Protein AF-A0A165CJR6-F1 (afdb_monomer)

Nearest PDB structures (foldseek):
  4lk5-assembly1_B  TM=2.413E-01  e=2.232E+00  Mycobacterium avium subsp. paratuberculosis K-10
  4mi2-assembly1_A  TM=3.834E-01  e=6.792E+00  Mycobacteroides abscessus ATCC 19977
  7pam-assembly1_J  TM=3.169E-01  e=6.792E+00  Mycoplasmoides pneumoniae M129
  7xe0-assembly1_I  TM=3.171E-01  e=6.792E+00  Triticum monococcum

Solvent-accessible surface area (backbone atoms only — not comparable to full-atom values): 7353 Å² total; per-residue (Å²): 137,88,56,73,82,42,38,69,50,78,47,78,40,61,50,37,63,14,69,84,81,74,45,78,42,60,30,37,20,47,54,87,60,64,72,63,47,79,31,63,84,50,27,56,61,30,67,62,55,23,52,74,40,31,81,30,54,43,26,28,35,41,37,40,38,30,31,29,39,77,45,89,78,28,75,69,56,96,82,42,83,70,58,78,33,43,65,35,32,69,55,50,62,64,50,48,70,40,60,69,56,39,52,52,50,40,51,49,53,69,63,55,85,52,39,28,77,44,28,38,34,24,36,42,33,66,41,84,48,84,76,83,128

Secondary structure (DSSP, 8-state):
---TT--EEEEEESSEE-TTT--EEPPEESSPPPSEEEEETT--S-HHHHHHTTT-TT--EEEEEEEEEE-SS----TT-TT--SS--HHHHHHHTTSHHHHHHHHHHHHT-SSS-TT--EEEEEEEE-PPP-

Structure (mmCIF, N/CA/C/O backbone):
data_AF-A0A165CJR6-F1
#
_entry.id   AF-A0A165CJR6-F1
#
loop_
_atom_site.group_PDB
_atom_site.id
_atom_site.type_symbol
_atom_site.label_atom_id
_atom_site.label_alt_id
_atom_site.label_comp_id
_atom_site.label_asym_id
_atom_site.label_entity_id
_atom_site.label_seq_id
_atom_site.pdbx_PDB_ins_code
_atom_site.Cartn_x
_atom_site.Cartn_y
_atom_site.Cartn_z
_atom_site.occupancy
_atom_site.B_iso_or_equiv
_atom_site.auth_seq_id
_atom_site.auth_comp_id
_atom_site.auth_asym_id
_atom_site.auth_atom_id
_atom_site.pdbx_PDB_model_num
ATOM 1 N N . MET A 1 1 ? -22.289 -6.477 4.209 1.00 53.31 1 MET A N 1
ATOM 2 C CA . MET A 1 1 ? -21.595 -7.469 5.063 1.00 53.31 1 MET A CA 1
ATOM 3 C C . MET A 1 1 ? -21.442 -6.840 6.442 1.00 53.31 1 MET A C 1
ATOM 5 O O . MET A 1 1 ? -20.973 -5.712 6.486 1.00 53.31 1 MET A O 1
ATOM 9 N N . ARG A 1 2 ? -21.919 -7.456 7.533 1.00 72.88 2 ARG A N 1
ATOM 10 C CA . ARG A 1 2 ? -21.828 -6.860 8.881 1.00 72.88 2 ARG A CA 1
ATOM 11 C C . ARG A 1 2 ? -20.930 -7.723 9.759 1.00 72.88 2 ARG A C 1
ATOM 13 O O . ARG A 1 2 ? -21.354 -8.774 10.220 1.00 72.88 2 ARG A O 1
ATOM 20 N N . PHE A 1 3 ? -19.702 -7.260 9.964 1.00 88.38 3 PHE A N 1
ATOM 21 C CA . PHE A 1 3 ? -18.783 -7.795 10.963 1.00 88.38 3 PHE A CA 1
ATOM 22 C C . PHE A 1 3 ? -18.492 -6.682 11.980 1.00 88.38 3 PHE A C 1
ATOM 24 O O . PHE A 1 3 ? -17.460 -6.023 11.860 1.00 88.38 3 PHE A O 1
ATOM 31 N N . PRO A 1 4 ? -19.424 -6.405 12.912 1.00 87.62 4 PRO A N 1
ATOM 32 C CA . PRO A 1 4 ? -19.339 -5.232 13.783 1.00 87.62 4 PRO A CA 1
ATOM 33 C C . PRO A 1 4 ? -18.048 -5.238 14.607 1.00 87.62 4 PRO A C 1
ATOM 35 O O . PRO A 1 4 ? -17.336 -4.252 14.626 1.00 87.62 4 PRO A O 1
ATOM 38 N N . GLU A 1 5 ? -17.646 -6.389 15.141 1.00 94.44 5 GLU A N 1
ATOM 39 C CA . GLU A 1 5 ? -16.451 -6.505 15.988 1.00 94.44 5 GLU A CA 1
ATOM 40 C C . GLU A 1 5 ? -15.169 -6.871 15.218 1.00 94.44 5 GLU A C 1
ATOM 42 O O . GLU A 1 5 ? -14.176 -7.306 15.810 1.00 94.44 5 GLU A O 1
ATOM 47 N N . LEU A 1 6 ? -15.157 -6.770 13.881 1.00 96.62 6 LEU A N 1
ATOM 48 C CA . LEU A 1 6 ? -13.972 -7.143 13.108 1.00 96.62 6 LEU A CA 1
ATOM 49 C C . LEU A 1 6 ? -12.851 -6.134 13.333 1.00 96.62 6 LEU A C 1
ATOM 51 O O . LEU A 1 6 ? -12.840 -5.059 12.746 1.00 96.62 6 LEU A O 1
ATOM 55 N N . ARG A 1 7 ? -11.860 -6.529 14.133 1.00 97.44 7 ARG A N 1
ATOM 56 C CA . ARG A 1 7 ? -10.681 -5.702 14.423 1.00 97.44 7 ARG A CA 1
ATOM 57 C C . ARG A 1 7 ? -9.493 -5.978 13.516 1.00 97.44 7 ARG A C 1
ATOM 59 O O . ARG A 1 7 ? -8.704 -5.074 13.249 1.00 97.44 7 ARG A O 1
ATOM 66 N N . VAL A 1 8 ? -9.338 -7.218 13.056 1.00 98.12 8 VAL A N 1
ATOM 67 C CA . VAL A 1 8 ? -8.204 -7.630 12.222 1.00 98.12 8 VAL A CA 1
ATOM 68 C C . VAL A 1 8 ? -8.711 -8.389 11.008 1.00 98.12 8 VAL A C 1
ATOM 70 O O . VAL A 1 8 ? -9.258 -9.479 11.148 1.00 98.12 8 VAL A O 1
ATOM 73 N N . LEU A 1 9 ? -8.470 -7.842 9.820 1.00 97.06 9 LEU A N 1
ATOM 74 C CA . LEU A 1 9 ? -8.727 -8.518 8.555 1.00 97.06 9 LEU A CA 1
ATOM 75 C C . LEU A 1 9 ? -7.417 -9.087 8.009 1.00 97.06 9 LEU A C 1
ATOM 77 O O . LEU A 1 9 ? -6.414 -8.379 7.910 1.00 97.06 9 LEU A O 1
ATOM 81 N N . ARG A 1 10 ? -7.421 -10.372 7.655 1.00 97.75 10 ARG A N 1
ATOM 82 C CA . ARG A 1 10 ? -6.287 -11.041 7.011 1.00 97.75 10 ARG A CA 1
ATOM 83 C C . ARG A 1 10 ? -6.731 -11.556 5.653 1.00 97.75 10 ARG A C 1
ATOM 85 O O . ARG A 1 10 ? -7.693 -12.313 5.582 1.00 97.75 10 ARG A O 1
A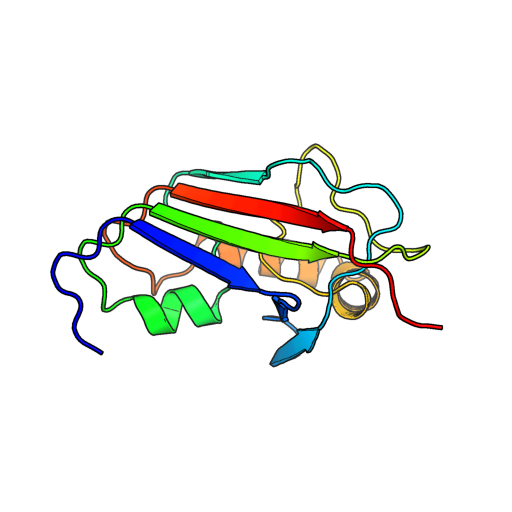TOM 92 N N . LEU A 1 11 ? -6.024 -11.150 4.609 1.00 95.81 11 LEU A N 1
ATOM 93 C CA . LEU A 1 11 ? -6.248 -11.582 3.238 1.00 95.81 11 LEU A CA 1
ATOM 94 C C . LEU A 1 11 ? -4.987 -12.267 2.726 1.00 95.81 11 LEU A C 1
ATOM 96 O O . LEU A 1 11 ? -3.881 -11.769 2.931 1.00 95.81 11 LEU A O 1
ATOM 100 N N . SER A 1 12 ? -5.171 -13.397 2.056 1.00 95.44 12 SER A N 1
ATOM 101 C CA . SER A 1 12 ? -4.128 -14.073 1.294 1.00 95.44 12 SER A CA 1
ATOM 102 C C . SER A 1 12 ? -4.668 -14.283 -0.110 1.00 95.44 12 SER A C 1
ATOM 104 O O . SER A 1 12 ? -5.712 -14.914 -0.274 1.00 95.44 12 SER A O 1
ATOM 106 N N . GLN A 1 13 ? -4.020 -13.686 -1.102 1.00 92.69 13 GLN A N 1
ATOM 107 C CA . GLN A 1 13 ? -4.503 -13.662 -2.479 1.00 92.69 13 GLN A CA 1
ATOM 108 C C . GLN A 1 13 ? -3.331 -13.755 -3.451 1.00 92.69 13 GLN A C 1
ATOM 110 O O . GLN A 1 13 ? -2.272 -13.192 -3.202 1.00 92.69 13 GLN A O 1
ATOM 115 N N . LYS A 1 14 ? -3.507 -14.460 -4.572 1.00 91.62 14 LYS A N 1
ATOM 116 C CA . LYS A 1 14 ? -2.462 -14.536 -5.606 1.00 91.62 14 LYS A CA 1
ATOM 117 C C . LYS A 1 14 ? -2.278 -13.186 -6.308 1.00 91.62 14 LYS A C 1
ATOM 119 O O . LYS A 1 14 ? -1.153 -12.780 -6.558 1.00 91.62 14 LYS A O 1
ATOM 124 N N . SER A 1 15 ? -3.379 -12.493 -6.584 1.00 93.56 15 SER A N 1
ATOM 125 C CA . SER A 1 15 ? -3.411 -11.218 -7.301 1.00 93.56 15 SER A CA 1
ATOM 126 C C . SER A 1 15 ? -3.757 -10.040 -6.390 1.00 93.56 15 SER A C 1
ATOM 128 O O . SER A 1 15 ? -4.473 -10.190 -5.402 1.00 93.56 15 SER A O 1
ATOM 130 N N . ILE A 1 16 ? -3.326 -8.849 -6.785 1.00 94.12 16 ILE A N 1
ATOM 131 C CA . ILE A 1 16 ? -3.778 -7.551 -6.279 1.00 94.12 16 ILE A CA 1
ATOM 132 C C . ILE A 1 16 ? -4.902 -6.987 -7.149 1.00 94.12 16 ILE A C 1
ATOM 134 O O . ILE A 1 16 ? -4.977 -7.300 -8.332 1.00 94.12 16 ILE A O 1
ATOM 138 N N . TYR A 1 17 ? -5.730 -6.102 -6.590 1.00 93.81 17 TYR A N 1
ATOM 139 C CA . TYR A 1 17 ? -6.623 -5.246 -7.374 1.00 93.81 17 TYR A CA 1
ATOM 140 C C . TYR A 1 17 ? -5.997 -3.861 -7.540 1.00 93.81 17 TYR A C 1
ATOM 142 O O . TYR A 1 17 ? -5.944 -3.088 -6.582 1.00 93.81 17 TYR A O 1
ATOM 150 N N . CYS A 1 18 ? -5.534 -3.542 -8.746 1.00 94.56 18 CYS A N 1
ATOM 151 C CA . CYS A 1 18 ? -4.817 -2.303 -8.998 1.00 94.56 18 CYS A CA 1
ATOM 152 C C . CYS A 1 18 ? -5.749 -1.092 -9.010 1.00 94.56 18 CYS A C 1
ATOM 154 O O . CYS A 1 18 ? -6.678 -1.009 -9.808 1.00 94.56 18 CYS A O 1
ATOM 156 N N . SER A 1 19 ? -5.470 -0.108 -8.152 1.00 92.31 19 SER A N 1
ATOM 157 C CA . SER A 1 19 ? -6.287 1.112 -8.060 1.00 92.31 19 SER A CA 1
ATOM 158 C C . SER A 1 19 ? -6.080 2.097 -9.220 1.00 92.31 19 SER A C 1
ATOM 160 O O . SER A 1 19 ? -6.858 3.042 -9.331 1.00 92.31 19 SER A O 1
ATOM 162 N N . LEU A 1 20 ? -5.069 1.882 -10.072 1.00 93.44 20 LEU A N 1
ATOM 163 C CA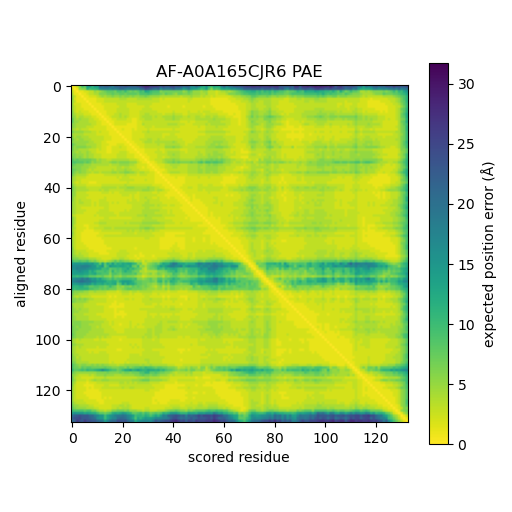 . LEU A 1 20 ? -4.803 2.702 -11.260 1.00 93.44 20 LEU A CA 1
ATOM 164 C C . LEU A 1 20 ? -5.592 2.202 -12.478 1.00 93.44 20 LEU A C 1
ATOM 166 O O . LEU A 1 20 ? -6.353 2.967 -13.063 1.00 93.44 20 LEU A O 1
ATOM 170 N N . CYS A 1 21 ? -5.479 0.915 -12.824 1.00 94.62 21 CYS A N 1
ATOM 171 C CA . CYS A 1 21 ? -6.182 0.335 -13.977 1.00 94.62 21 CYS A CA 1
ATOM 172 C C . CYS A 1 21 ? -7.493 -0.389 -13.635 1.00 94.62 21 CYS A C 1
ATOM 174 O O . CYS A 1 21 ? -8.209 -0.788 -14.547 1.00 94.62 21 CYS A O 1
ATOM 176 N N . ASN A 1 22 ? -7.839 -0.549 -12.352 1.00 93.75 22 ASN A N 1
ATOM 177 C CA . ASN A 1 22 ? -9.056 -1.232 -11.889 1.00 93.75 22 ASN A CA 1
ATOM 178 C C . ASN A 1 22 ? -9.155 -2.705 -12.329 1.00 93.75 22 ASN A C 1
ATOM 180 O O . ASN A 1 22 ? -10.246 -3.213 -12.578 1.00 93.75 22 ASN A O 1
ATOM 184 N N . THR A 1 23 ? -8.018 -3.398 -12.422 1.00 94.00 23 THR A N 1
ATOM 185 C CA . THR A 1 23 ? -7.956 -4.820 -12.798 1.00 94.00 23 THR A CA 1
ATOM 186 C C . THR A 1 23 ? -7.189 -5.650 -11.771 1.00 94.00 23 THR A C 1
ATOM 188 O O . THR A 1 23 ? -6.393 -5.124 -10.985 1.00 94.00 23 THR A O 1
ATOM 191 N N . CYS A 1 24 ? -7.453 -6.959 -11.761 1.00 93.94 24 CYS A N 1
ATOM 192 C CA . CYS A 1 24 ? -6.714 -7.915 -10.944 1.00 93.94 24 CYS A CA 1
ATOM 193 C C . CYS A 1 24 ? -5.443 -8.364 -11.669 1.00 93.94 24 CYS A C 1
ATOM 195 O O . CYS A 1 24 ? -5.547 -8.889 -12.772 1.00 93.94 24 CYS A O 1
ATOM 197 N N . ASN A 1 25 ? -4.277 -8.223 -11.039 1.00 91.81 25 ASN A N 1
ATOM 198 C CA . ASN A 1 25 ? -2.992 -8.648 -11.607 1.00 91.81 25 ASN A CA 1
ATOM 199 C C . ASN A 1 25 ? -2.119 -9.295 -10.535 1.00 91.81 25 ASN A C 1
ATOM 201 O O . ASN A 1 25 ? -2.284 -9.013 -9.348 1.00 91.81 25 ASN A O 1
ATOM 205 N N . VAL A 1 26 ? -1.184 -10.151 -10.932 1.00 92.38 26 VAL A N 1
ATOM 206 C CA . VAL A 1 26 ? -0.061 -10.508 -10.058 1.00 92.38 26 VAL A CA 1
ATOM 207 C C . VAL A 1 26 ? 0.967 -9.389 -10.228 1.00 92.38 26 VAL A C 1
ATOM 209 O O . VAL A 1 26 ? 1.322 -9.099 -11.365 1.00 92.38 26 VAL A O 1
ATOM 212 N N . PRO A 1 27 ? 1.373 -8.684 -9.160 1.00 91.25 27 PRO A N 1
ATOM 213 C CA . PRO A 1 27 ? 2.400 -7.668 -9.295 1.00 91.25 27 PRO A CA 1
ATOM 214 C C . PRO A 1 27 ? 3.716 -8.364 -9.634 1.00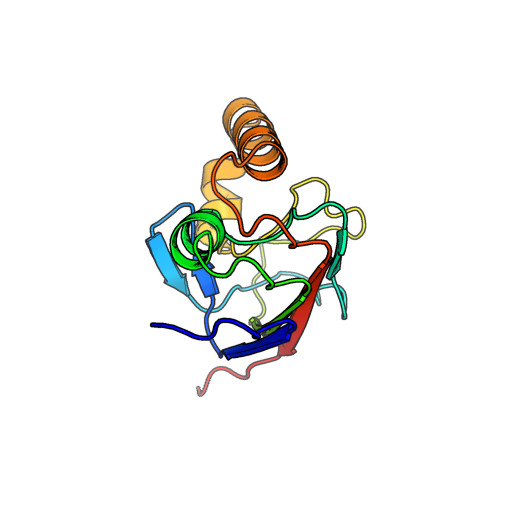 91.25 27 PRO A C 1
ATOM 216 O O . PRO A 1 27 ? 4.103 -9.317 -8.954 1.00 91.25 27 PRO A O 1
ATOM 219 N N . ALA A 1 28 ? 4.395 -7.894 -10.666 1.00 91.31 28 ALA A N 1
ATOM 220 C CA . ALA A 1 28 ? 5.762 -8.297 -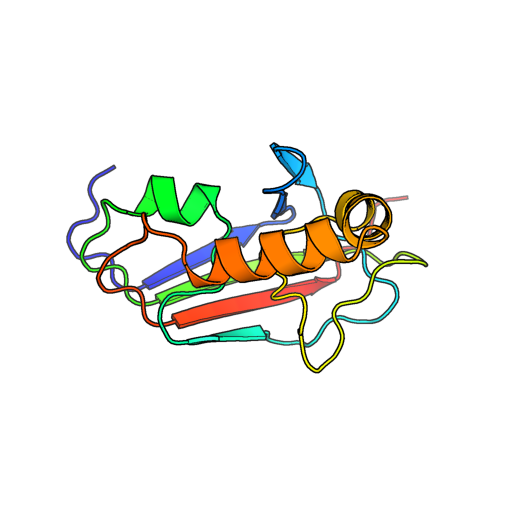10.927 1.00 91.31 28 ALA A CA 1
ATOM 221 C C . ALA A 1 28 ? 6.729 -7.262 -10.337 1.00 91.31 28 ALA A C 1
ATOM 223 O O . ALA A 1 28 ? 6.328 -6.125 -10.106 1.00 91.31 28 ALA A O 1
ATOM 224 N N . PHE A 1 29 ? 7.953 -7.678 -10.004 1.00 89.38 29 PHE A N 1
ATOM 225 C CA . PHE A 1 29 ? 9.015 -6.795 -9.521 1.00 89.38 29 PHE A CA 1
ATOM 226 C C . PHE A 1 29 ? 10.380 -7.250 -10.040 1.00 89.38 29 PHE A C 1
ATOM 228 O O . PHE A 1 29 ? 10.687 -8.442 -10.043 1.00 89.38 29 PHE A O 1
ATOM 235 N N . LYS A 1 30 ? 11.241 -6.298 -10.383 1.00 87.38 30 LYS A N 1
ATOM 236 C CA . LYS A 1 30 ? 12.609 -6.527 -10.849 1.00 87.38 30 LYS A CA 1
ATOM 237 C C . LYS A 1 30 ? 13.495 -7.192 -9.814 1.00 87.38 30 LYS A C 1
ATOM 239 O O . LYS A 1 30 ? 14.308 -8.063 -10.112 1.00 87.38 30 LYS A O 1
ATOM 244 N N . GLU A 1 31 ? 13.348 -6.752 -8.574 1.00 85.94 31 GLU A N 1
ATOM 245 C CA . GLU A 1 31 ? 14.057 -7.300 -7.427 1.00 85.94 31 GLU A CA 1
ATOM 246 C C . GLU A 1 31 ? 13.058 -7.870 -6.429 1.00 85.94 31 GLU A C 1
ATOM 248 O O . GLU A 1 31 ? 11.875 -7.527 -6.441 1.00 85.94 31 GLU A O 1
ATOM 253 N N . GLU A 1 32 ? 13.547 -8.738 -5.544 1.00 88.25 32 GLU A N 1
ATOM 254 C CA . GLU A 1 32 ? 12.730 -9.249 -4.452 1.00 88.25 32 GLU A CA 1
ATOM 255 C C . GLU A 1 32 ? 12.182 -8.071 -3.623 1.00 88.25 32 GLU A C 1
ATOM 257 O O . GLU A 1 32 ? 12.965 -7.258 -3.111 1.00 88.25 32 GLU A O 1
ATOM 262 N N . PRO A 1 33 ? 10.847 -7.942 -3.491 1.00 89.62 33 PRO A N 1
ATOM 263 C CA . PRO A 1 33 ? 10.265 -6.878 -2.697 1.00 89.62 33 PRO A CA 1
ATOM 264 C C . PRO A 1 33 ? 10.639 -7.070 -1.220 1.00 89.62 33 PRO A C 1
ATOM 266 O O . PRO A 1 33 ? 10.948 -8.182 -0.780 1.00 89.62 33 PRO A O 1
ATOM 269 N N . PRO A 1 34 ? 10.564 -6.013 -0.396 1.00 90.06 34 PRO A N 1
ATOM 270 C CA . PRO A 1 34 ? 10.740 -6.158 1.042 1.00 90.06 34 PRO A CA 1
ATOM 271 C C . PRO A 1 34 ? 9.806 -7.238 1.602 1.00 90.06 34 PRO A C 1
ATOM 273 O O . PRO A 1 34 ? 8.614 -7.240 1.308 1.00 90.06 34 PRO A O 1
ATOM 276 N N . SER A 1 35 ? 10.316 -8.111 2.475 1.00 87.38 35 SER A N 1
ATOM 277 C CA . SER A 1 35 ? 9.519 -9.196 3.084 1.00 87.38 35 SER A CA 1
ATOM 278 C C . SER A 1 35 ? 8.250 -8.713 3.805 1.00 87.38 35 SER A C 1
ATOM 280 O O . SER A 1 35 ? 7.279 -9.463 3.956 1.00 87.38 35 SER A O 1
ATOM 282 N N . LEU A 1 36 ? 8.251 -7.457 4.261 1.00 92.81 36 LEU A N 1
ATOM 283 C CA . LEU A 1 36 ? 7.126 -6.798 4.903 1.00 92.81 36 LEU A CA 1
ATOM 284 C C . LEU A 1 36 ? 7.165 -5.290 4.630 1.00 92.81 36 LEU A C 1
ATOM 286 O O . LEU A 1 36 ? 8.159 -4.631 4.928 1.00 92.81 36 LEU A O 1
ATOM 290 N N . ILE A 1 37 ? 6.044 -4.733 4.176 1.00 94.56 37 ILE A N 1
ATOM 291 C CA . ILE A 1 37 ? 5.786 -3.289 4.211 1.00 94.56 37 ILE A CA 1
ATOM 292 C C . ILE A 1 37 ? 4.761 -3.026 5.309 1.00 94.56 37 ILE A C 1
ATOM 294 O O . ILE A 1 37 ? 3.720 -3.684 5.371 1.00 94.56 37 ILE A O 1
ATOM 298 N N . VAL A 1 38 ? 5.052 -2.064 6.184 1.00 95.56 38 VAL A N 1
ATOM 299 C CA . VAL A 1 38 ? 4.154 -1.659 7.268 1.00 95.56 38 VAL A CA 1
ATOM 300 C C . VAL A 1 38 ? 3.796 -0.197 7.110 1.00 95.56 38 VAL A C 1
ATOM 302 O O . VAL A 1 38 ? 4.662 0.672 7.135 1.00 95.56 38 VAL A O 1
ATOM 305 N N . TYR A 1 39 ? 2.501 0.062 7.046 1.00 95.94 39 TYR A N 1
ATOM 306 C CA . TYR A 1 39 ? 1.934 1.394 7.104 1.00 95.94 39 TYR A CA 1
ATOM 307 C C . TYR A 1 39 ? 1.240 1.619 8.440 1.00 95.94 39 TYR A C 1
ATOM 309 O O . TYR A 1 39 ? 0.533 0.740 8.943 1.00 95.94 39 TYR A O 1
ATOM 317 N N . THR A 1 40 ? 1.428 2.810 9.001 1.00 94.88 40 THR A N 1
ATOM 318 C CA . THR A 1 40 ? 0.761 3.286 10.218 1.00 94.88 40 THR A CA 1
ATOM 319 C C . THR A 1 40 ? -0.052 4.549 9.922 1.00 94.88 40 THR A C 1
ATOM 321 O O . THR A 1 40 ? 0.085 5.148 8.859 1.00 94.88 40 THR A O 1
ATOM 324 N N . GLY A 1 41 ? -0.951 4.947 10.826 1.00 92.12 41 GLY A N 1
ATOM 325 C CA . GLY A 1 41 ? -1.794 6.138 10.626 1.00 92.12 41 GLY A CA 1
ATOM 326 C C . GLY A 1 41 ? -2.943 5.929 9.630 1.00 92.12 41 GLY A C 1
ATOM 327 O O . GLY A 1 41 ? -3.465 6.892 9.065 1.00 92.12 41 GLY A O 1
ATOM 328 N N . GLY A 1 42 ? -3.326 4.669 9.395 1.00 91.38 42 GLY A N 1
ATOM 329 C CA . GLY A 1 42 ? -4.477 4.308 8.564 1.00 91.38 42 GLY A CA 1
ATOM 330 C C . GLY A 1 42 ? -4.278 4.499 7.058 1.00 91.38 42 GLY A C 1
ATOM 331 O O . GLY A 1 42 ? -5.260 4.655 6.335 1.00 91.38 42 GLY A O 1
ATOM 332 N N . ILE A 1 43 ? -3.032 4.550 6.581 1.00 94.38 43 ILE A N 1
ATOM 333 C CA . ILE A 1 43 ? -2.695 4.597 5.147 1.00 94.38 43 ILE A CA 1
ATOM 334 C C . ILE A 1 43 ? -2.264 3.213 4.644 1.00 94.38 43 ILE A C 1
ATOM 336 O O . ILE A 1 43 ? -2.128 2.272 5.425 1.00 94.38 43 ILE A O 1
ATOM 340 N N . GLY A 1 44 ? -2.032 3.091 3.336 1.00 94.44 44 GLY A N 1
ATOM 341 C CA . GLY A 1 44 ? -1.471 1.877 2.738 1.00 94.44 44 GLY A CA 1
ATOM 342 C C . GLY A 1 44 ? -2.493 0.836 2.292 1.00 94.44 44 GLY A C 1
ATOM 343 O O . GLY A 1 44 ? -2.101 -0.228 1.814 1.00 94.44 44 GLY A O 1
ATOM 344 N N . LEU A 1 45 ? -3.791 1.128 2.422 1.00 94.31 45 LEU A N 1
ATOM 345 C CA . LEU A 1 45 ? -4.836 0.378 1.731 1.00 94.31 45 LEU A CA 1
ATOM 346 C C . LEU A 1 45 ? -4.995 0.864 0.285 1.00 94.31 45 LEU A C 1
ATOM 348 O O . LEU A 1 45 ? -4.899 2.069 0.040 1.00 94.31 45 LEU A O 1
ATOM 352 N N . PRO A 1 46 ? -5.351 -0.039 -0.647 1.00 92.50 46 PRO A N 1
ATOM 353 C CA . PRO A 1 46 ? -5.842 0.356 -1.960 1.00 92.50 46 PRO A CA 1
ATOM 354 C C . PRO A 1 46 ? -7.030 1.316 -1.812 1.00 92.50 46 PRO A C 1
ATOM 356 O O . PRO A 1 46 ? -7.894 1.104 -0.955 1.00 92.50 46 PRO A O 1
ATOM 359 N N . ILE A 1 47 ? -7.122 2.342 -2.663 1.00 91.12 47 ILE A N 1
ATOM 360 C CA . ILE A 1 47 ? -8.179 3.372 -2.578 1.00 91.12 47 ILE A CA 1
ATOM 361 C C . ILE A 1 47 ? -9.582 2.751 -2.605 1.00 91.12 47 ILE A C 1
ATOM 363 O O . ILE A 1 47 ? -10.479 3.186 -1.880 1.00 91.12 47 ILE A O 1
ATOM 367 N N . HIS A 1 48 ? -9.770 1.693 -3.392 1.00 90.31 48 HIS A N 1
ATOM 368 C CA . HIS A 1 48 ? -11.051 0.994 -3.456 1.00 90.31 48 HIS A CA 1
ATOM 369 C C . HIS A 1 48 ? -11.383 0.274 -2.152 1.00 90.31 48 HIS A C 1
ATOM 371 O O . HIS A 1 48 ? -12.509 0.366 -1.670 1.00 90.31 48 HIS A O 1
ATOM 377 N N . TYR A 1 49 ? -10.405 -0.387 -1.533 1.00 92.81 49 TYR A N 1
ATOM 378 C CA . TYR A 1 49 ? -10.610 -1.102 -0.269 1.00 92.81 49 TYR A CA 1
ATOM 379 C C . TYR A 1 49 ? -10.942 -0.133 0.861 1.00 92.81 49 TYR A C 1
ATOM 381 O O . TYR A 1 49 ? -11.871 -0.376 1.625 1.00 92.81 49 TYR A O 1
ATOM 389 N N . ASN A 1 50 ? -10.243 1.002 0.902 1.00 92.62 50 ASN A N 1
ATOM 390 C CA . ASN A 1 50 ? -10.537 2.130 1.780 1.00 92.62 50 ASN A CA 1
ATOM 391 C C . ASN A 1 50 ? -12.034 2.492 1.756 1.00 92.62 50 ASN A C 1
ATOM 393 O O . ASN A 1 50 ? -12.689 2.526 2.799 1.00 92.62 50 ASN A O 1
ATOM 397 N N . ARG A 1 51 ? -12.610 2.641 0.557 1.00 91.12 51 ARG A N 1
ATOM 398 C CA . ARG A 1 51 ? -14.036 2.940 0.378 1.00 91.12 51 ARG A CA 1
ATOM 399 C C . ARG A 1 51 ? -14.951 1.784 0.784 1.00 91.12 51 ARG A C 1
ATOM 401 O O . ARG A 1 51 ? -15.911 2.007 1.515 1.00 91.12 51 ARG A O 1
ATOM 408 N N . PHE A 1 52 ? -14.686 0.567 0.310 1.00 91.25 52 PHE A N 1
ATOM 409 C CA . PHE A 1 52 ? -15.557 -0.586 0.575 1.00 91.25 52 PHE A CA 1
ATOM 410 C C . PHE A 1 52 ? -15.584 -0.986 2.052 1.00 91.25 52 PHE A C 1
ATOM 412 O O . PHE A 1 52 ? -16.591 -1.501 2.535 1.00 91.25 52 PHE A O 1
ATOM 419 N N . TRP A 1 53 ? -14.494 -0.746 2.776 1.00 93.06 53 TRP A N 1
ATOM 420 C CA . TRP A 1 53 ? -14.353 -1.122 4.180 1.00 93.06 53 TRP A CA 1
ATOM 421 C C . TRP A 1 53 ? -14.590 0.030 5.148 1.00 93.06 53 TRP A C 1
ATOM 423 O O . TRP A 1 53 ? -14.514 -0.186 6.353 1.00 93.06 53 TRP A O 1
ATOM 433 N N . ALA A 1 54 ? -14.942 1.223 4.661 1.00 93.12 54 ALA A N 1
ATOM 434 C CA . ALA A 1 54 ? -15.234 2.379 5.508 1.00 93.12 54 ALA A CA 1
ATOM 435 C C . ALA A 1 54 ? -16.300 2.089 6.584 1.00 93.12 54 ALA A C 1
ATOM 437 O O . ALA A 1 54 ? -16.236 2.640 7.676 1.00 93.12 54 ALA A O 1
ATOM 438 N N . MET A 1 55 ? -17.236 1.176 6.305 1.00 92.62 55 MET A N 1
ATOM 439 C CA . MET A 1 55 ? -18.284 0.749 7.242 1.00 92.62 55 MET A CA 1
ATOM 440 C C . MET A 1 55 ? -17.826 -0.243 8.329 1.00 92.62 55 MET A C 1
ATOM 442 O O . MET A 1 55 ? -18.627 -0.637 9.173 1.00 92.62 55 MET A O 1
ATOM 446 N N . LEU A 1 56 ? -16.578 -0.713 8.295 1.00 94.50 56 LEU A N 1
ATOM 447 C CA . LEU A 1 56 ? -16.018 -1.603 9.313 1.00 94.50 56 LEU A CA 1
ATOM 448 C C . LEU A 1 56 ? -15.414 -0.756 10.438 1.00 94.50 56 LEU A C 1
ATOM 450 O O . LEU A 1 56 ? -14.200 -0.593 10.526 1.00 94.50 56 LEU A O 1
ATOM 454 N N . GLU A 1 57 ? -16.278 -0.194 11.281 1.00 93.50 57 GLU A N 1
ATOM 455 C CA . GLU A 1 57 ? -15.937 0.838 12.275 1.00 93.50 57 GLU A CA 1
ATOM 456 C C . GLU A 1 57 ? -14.799 0.436 13.224 1.00 93.50 57 GLU A C 1
ATOM 458 O O . GLU A 1 57 ? -13.980 1.275 13.592 1.00 93.50 57 GLU A O 1
ATOM 463 N N . HIS A 1 58 ? -14.702 -0.853 13.558 1.00 96.06 58 HIS A N 1
ATOM 464 C CA . HIS A 1 58 ? -13.703 -1.392 14.481 1.00 96.06 58 HIS A CA 1
ATOM 465 C C . HIS A 1 58 ? -12.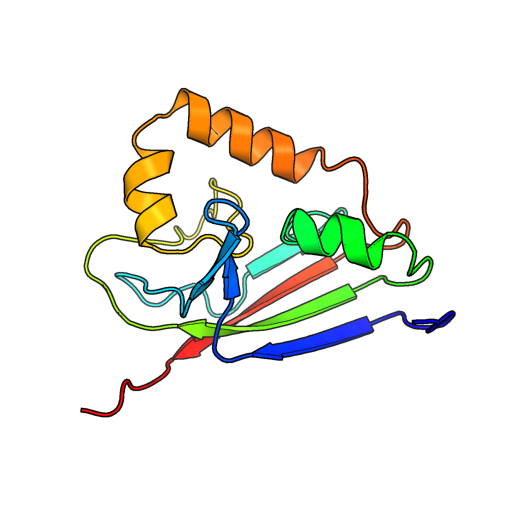461 -1.974 13.791 1.00 96.06 58 HIS A C 1
ATOM 467 O O . HIS A 1 58 ? -11.551 -2.447 14.482 1.00 96.06 58 HIS A O 1
ATOM 473 N N . LEU A 1 59 ? -12.390 -1.937 12.452 1.00 97.38 59 LEU A N 1
ATOM 474 C CA . LEU A 1 59 ? -11.274 -2.501 11.698 1.00 97.38 59 LEU A CA 1
ATOM 475 C C . LEU A 1 59 ? -10.002 -1.706 11.965 1.00 97.38 59 LEU A C 1
ATOM 477 O O . LEU A 1 59 ? -9.803 -0.614 11.448 1.00 97.38 59 LEU A O 1
ATOM 481 N N . HIS A 1 60 ? -9.123 -2.305 12.756 1.00 97.69 60 HIS A N 1
ATOM 482 C CA . HIS A 1 60 ? -7.907 -1.689 13.257 1.00 97.69 60 HIS A CA 1
ATOM 483 C C . HIS A 1 60 ? -6.670 -2.077 12.446 1.00 97.69 60 HIS A C 1
ATOM 485 O O . HIS A 1 60 ? -5.760 -1.268 12.237 1.00 97.69 60 HIS A O 1
ATOM 491 N N . THR A 1 61 ? -6.607 -3.332 12.000 1.00 98.38 61 THR A N 1
ATOM 492 C CA . THR A 1 61 ? -5.450 -3.863 11.278 1.00 98.38 61 THR A CA 1
ATOM 493 C C . THR A 1 61 ? -5.873 -4.648 10.054 1.00 98.38 61 THR A C 1
ATOM 495 O O . THR A 1 61 ? -6.700 -5.554 10.144 1.00 98.38 61 THR A O 1
ATOM 498 N N . VAL A 1 62 ? -5.235 -4.359 8.925 1.00 97.88 62 VAL A N 1
ATOM 499 C CA . VAL A 1 62 ? -5.335 -5.175 7.716 1.00 97.88 62 VAL A CA 1
ATOM 500 C C . VAL A 1 62 ? -3.981 -5.807 7.436 1.00 97.88 62 VAL A C 1
ATOM 502 O O . VAL A 1 62 ? -2.956 -5.133 7.452 1.00 97.88 62 VAL A O 1
ATOM 505 N N . ARG A 1 63 ? -3.973 -7.112 7.183 1.00 98.19 63 ARG A N 1
ATOM 506 C CA . ARG A 1 63 ? -2.791 -7.847 6.731 1.00 98.19 63 ARG A CA 1
ATOM 507 C C . ARG A 1 63 ? -3.094 -8.468 5.386 1.00 98.19 63 ARG A C 1
ATOM 509 O O . ARG A 1 63 ? -4.018 -9.272 5.289 1.00 98.19 63 ARG A O 1
ATOM 516 N N . ILE A 1 64 ? -2.323 -8.108 4.377 1.00 97.44 64 ILE A N 1
ATOM 517 C CA . ILE A 1 64 ? -2.490 -8.586 3.013 1.00 97.44 64 ILE A CA 1
ATOM 518 C C . ILE A 1 64 ? -1.226 -9.346 2.643 1.00 97.44 64 ILE A C 1
ATOM 520 O O . ILE A 1 64 ? -0.127 -8.806 2.687 1.00 97.44 64 ILE A O 1
ATOM 524 N N . THR A 1 65 ? -1.386 -10.620 2.322 1.00 96.88 65 THR A N 1
ATOM 525 C CA . THR A 1 65 ? -0.338 -11.438 1.716 1.00 96.88 65 THR A CA 1
ATOM 526 C C . THR A 1 65 ? -0.671 -11.582 0.244 1.00 96.88 65 THR A C 1
ATOM 528 O O . THR A 1 65 ? -1.786 -11.998 -0.085 1.00 96.88 65 THR A O 1
ATOM 531 N N . VAL A 1 66 ? 0.258 -11.191 -0.623 1.00 94.88 66 VAL A N 1
ATOM 532 C CA . VAL A 1 66 ? 0.078 -11.231 -2.073 1.00 94.88 66 VAL A CA 1
A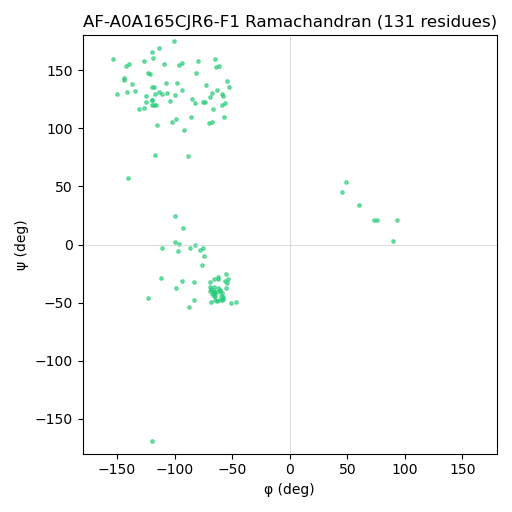TOM 533 C C . VAL A 1 66 ? 1.144 -12.061 -2.755 1.00 94.88 66 VAL A C 1
ATOM 535 O O . VAL A 1 66 ? 2.285 -12.117 -2.296 1.00 94.88 66 VAL A O 1
ATOM 538 N N . GLY A 1 67 ? 0.751 -12.698 -3.854 1.00 93.62 67 GLY A N 1
ATOM 539 C CA . GLY A 1 67 ? 1.703 -13.248 -4.803 1.00 93.62 67 GLY A CA 1
ATOM 540 C C . GLY A 1 67 ? 2.538 -12.141 -5.446 1.00 93.62 67 GLY A C 1
ATOM 541 O O . GLY A 1 67 ? 2.061 -11.012 -5.549 1.00 93.62 67 GLY A O 1
ATOM 542 N N . TYR A 1 68 ? 3.754 -12.459 -5.879 1.00 92.88 68 TYR A N 1
ATOM 543 C CA . TYR A 1 68 ? 4.508 -11.631 -6.814 1.00 92.88 68 TYR A CA 1
ATOM 544 C C . TYR A 1 68 ? 5.295 -12.482 -7.814 1.00 92.88 68 TYR A C 1
ATOM 546 O O . TYR A 1 68 ? 5.661 -13.623 -7.518 1.00 92.88 68 TYR A O 1
ATOM 554 N N . GLU A 1 69 ? 5.553 -11.897 -8.976 1.00 92.06 69 GLU A N 1
ATOM 555 C CA . GLU A 1 69 ? 6.377 -12.448 -10.056 1.00 92.06 69 GLU A CA 1
ATOM 556 C C . GLU A 1 69 ? 7.643 -11.599 -10.243 1.00 92.06 69 GLU A C 1
ATOM 558 O O . GLU A 1 69 ? 7.771 -10.521 -9.660 1.00 92.06 69 GLU A O 1
ATOM 563 N N . LYS A 1 70 ? 8.604 -12.080 -11.034 1.00 87.44 70 LYS A N 1
ATOM 564 C CA . LYS A 1 70 ? 9.771 -11.276 -11.418 1.00 87.44 70 LYS A CA 1
ATOM 565 C C . LYS A 1 70 ? 9.514 -10.577 -12.752 1.00 87.44 70 LYS A C 1
ATOM 567 O O . LYS A 1 70 ? 9.076 -11.237 -13.689 1.00 87.44 70 LYS A O 1
ATOM 572 N N . ASP A 1 71 ? 9.807 -9.282 -12.825 1.00 80.56 71 ASP A N 1
ATOM 573 C CA . ASP A 1 71 ? 9.900 -8.522 -14.083 1.00 80.56 71 ASP A CA 1
ATOM 574 C C . ASP A 1 71 ? 11.309 -7.931 -14.260 1.00 80.56 71 ASP A C 1
ATOM 576 O O . ASP A 1 71 ? 12.226 -8.312 -13.539 1.00 80.56 71 ASP A O 1
ATOM 580 N N . ASP A 1 72 ? 11.491 -7.033 -15.230 1.00 73.06 72 ASP A N 1
ATOM 581 C CA . ASP A 1 72 ? 12.754 -6.319 -15.466 1.00 73.06 72 ASP A CA 1
ATOM 582 C C . ASP A 1 72 ? 12.689 -4.812 -15.144 1.00 73.06 72 ASP A C 1
ATOM 584 O O . ASP A 1 72 ? 13.716 -4.120 -15.207 1.00 73.06 72 ASP A O 1
ATOM 588 N N . ASP A 1 73 ? 11.517 -4.298 -14.760 1.00 73.69 73 ASP A N 1
ATOM 589 C CA . ASP A 1 73 ? 11.206 -2.864 -14.792 1.00 73.69 73 ASP A CA 1
ATOM 590 C C . ASP A 1 73 ? 10.781 -2.286 -13.440 1.00 73.69 73 ASP A C 1
ATOM 592 O O . ASP A 1 73 ? 11.255 -1.213 -13.055 1.00 73.69 73 ASP A O 1
ATOM 596 N N . SER A 1 74 ? 9.892 -2.946 -12.697 1.00 79.06 74 SER A N 1
ATOM 597 C CA . SER A 1 74 ? 9.222 -2.306 -11.567 1.00 79.06 74 SER A CA 1
ATOM 598 C C . SER A 1 74 ? 9.883 -2.646 -10.230 1.00 79.06 74 SER A C 1
ATOM 600 O O . SER A 1 74 ? 10.316 -3.764 -9.974 1.00 79.06 74 SER A O 1
ATOM 602 N N . GLN A 1 75 ? 10.009 -1.663 -9.337 1.00 81.69 75 GLN A N 1
ATOM 603 C CA . GLN A 1 75 ? 10.660 -1.861 -8.040 1.00 81.69 75 GLN A CA 1
ATOM 604 C C . GLN A 1 75 ? 9.883 -1.184 -6.916 1.00 81.69 75 GLN A C 1
ATOM 606 O O . GLN A 1 75 ? 9.468 -0.028 -7.023 1.00 81.69 75 GLN A O 1
ATOM 611 N N . ILE A 1 76 ? 9.768 -1.883 -5.786 1.00 83.75 76 ILE A N 1
ATOM 612 C CA . ILE A 1 76 ? 9.445 -1.254 -4.506 1.00 83.75 76 ILE A CA 1
ATOM 613 C C . ILE A 1 76 ? 10.774 -0.925 -3.83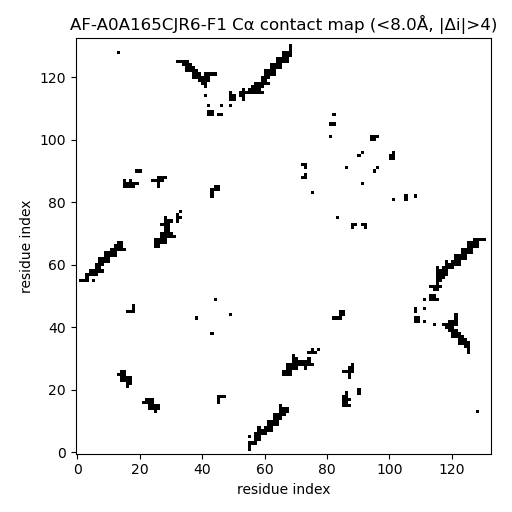3 1.00 83.75 76 ILE A C 1
ATOM 615 O O . ILE A 1 76 ? 11.415 -1.789 -3.235 1.00 83.75 76 ILE A O 1
ATOM 619 N N . ASN A 1 77 ? 11.207 0.332 -3.946 1.00 71.19 77 ASN A N 1
ATOM 620 C CA . ASN A 1 77 ? 12.424 0.771 -3.273 1.00 71.19 77 ASN A CA 1
ATOM 621 C C . ASN A 1 77 ? 12.281 0.620 -1.743 1.00 71.19 77 ASN A C 1
ATOM 623 O O . ASN A 1 77 ? 11.181 0.669 -1.192 1.00 71.19 77 ASN A O 1
ATOM 627 N N . LYS A 1 78 ? 13.401 0.444 -1.028 1.00 67.06 78 LYS A N 1
ATOM 6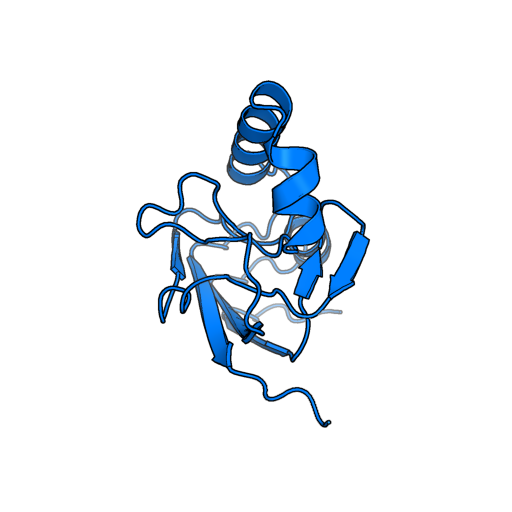28 C CA . LYS A 1 78 ? 13.388 0.249 0.439 1.00 67.06 78 LYS A CA 1
ATOM 629 C C . LYS A 1 78 ? 12.694 1.386 1.197 1.00 67.06 78 LYS A C 1
ATOM 631 O O . LYS A 1 78 ? 12.121 1.147 2.255 1.00 67.06 78 LYS A O 1
ATOM 636 N N . ALA A 1 79 ? 12.764 2.604 0.665 1.00 74.31 79 ALA A N 1
ATOM 637 C CA . ALA A 1 79 ? 12.118 3.780 1.239 1.00 74.31 79 ALA A CA 1
ATOM 638 C C . ALA A 1 79 ? 10.600 3.820 0.978 1.00 74.31 79 ALA A C 1
ATOM 640 O O . ALA A 1 79 ? 9.878 4.527 1.678 1.00 74.31 79 ALA A O 1
ATOM 641 N N . ASN A 1 80 ? 10.117 3.047 0.001 1.00 83.75 80 ASN A N 1
ATOM 642 C CA . ASN A 1 80 ? 8.734 2.970 -0.446 1.00 83.75 80 ASN A CA 1
ATOM 643 C C . ASN A 1 80 ? 8.085 4.358 -0.606 1.00 83.75 80 ASN A C 1
ATOM 645 O O . ASN A 1 80 ? 6.960 4.613 -0.174 1.00 83.75 80 ASN A O 1
ATOM 649 N N . GLU A 1 81 ? 8.828 5.274 -1.230 1.00 83.62 81 GLU A N 1
ATOM 650 C CA . GLU A 1 81 ? 8.469 6.696 -1.377 1.00 83.62 81 GLU A CA 1
ATOM 651 C C . GLU A 1 81 ? 7.184 6.879 -2.185 1.00 83.62 81 GLU A C 1
ATOM 653 O O . GLU A 1 81 ? 6.398 7.797 -1.957 1.00 83.62 81 GLU A O 1
ATOM 658 N N . ASN A 1 82 ? 6.946 5.937 -3.094 1.00 90.06 82 ASN A N 1
ATOM 659 C CA . ASN A 1 82 ? 5.755 5.854 -3.919 1.00 90.06 82 ASN A CA 1
ATOM 660 C C . ASN A 1 82 ? 4.519 5.347 -3.164 1.00 90.06 82 ASN A C 1
ATOM 662 O O . ASN A 1 82 ? 3.438 5.278 -3.755 1.00 90.06 82 ASN A O 1
ATOM 666 N N . LEU A 1 83 ? 4.660 4.981 -1.884 1.00 93.38 83 LEU A N 1
ATOM 667 C CA . LEU A 1 83 ? 3.594 4.465 -1.031 1.00 93.38 83 LEU A CA 1
ATOM 668 C C . LEU A 1 83 ? 2.815 3.341 -1.732 1.00 93.38 83 LEU A C 1
ATOM 670 O O . LEU A 1 83 ? 1.601 3.448 -1.924 1.00 93.38 83 LEU A O 1
ATOM 674 N N . TRP A 1 84 ? 3.522 2.314 -2.204 1.00 94.00 84 TRP A N 1
ATOM 675 C CA . TRP A 1 84 ? 2.927 1.235 -2.992 1.00 94.00 84 TRP A CA 1
ATOM 676 C C . TRP A 1 84 ? 1.816 0.520 -2.207 1.00 94.00 84 TRP A C 1
ATOM 678 O O . TRP A 1 84 ? 2.037 -0.030 -1.128 1.00 94.00 84 TRP A O 1
ATOM 688 N N . CYS A 1 85 ? 0.595 0.513 -2.716 1.00 93.81 85 CYS A N 1
ATOM 689 C CA . CYS A 1 85 ? -0.549 -0.085 -2.045 1.00 93.81 85 CYS A CA 1
ATOM 690 C C . CYS A 1 85 ? -1.452 -0.799 -3.046 1.00 93.81 85 CYS A C 1
ATOM 692 O O . CYS A 1 85 ? -2.640 -0.484 -3.103 1.00 93.81 85 CYS A O 1
ATOM 694 N N . SER A 1 86 ? -0.901 -1.770 -3.789 1.00 94.06 86 SER A N 1
ATOM 695 C CA . SER A 1 86 ? -1.531 -2.576 -4.859 1.00 94.06 86 SER A CA 1
ATOM 696 C C . SER A 1 86 ? -1.382 -2.076 -6.298 1.00 94.06 86 SER A C 1
ATOM 698 O O . SER A 1 86 ? -2.177 -2.455 -7.148 1.00 94.06 86 SER A O 1
ATOM 700 N N . GLU A 1 87 ? -0.415 -1.234 -6.639 1.00 93.69 87 GLU A N 1
ATOM 701 C CA . GLU A 1 87 ? -0.180 -0.898 -8.048 1.00 93.69 87 GLU A CA 1
ATOM 702 C C . GLU A 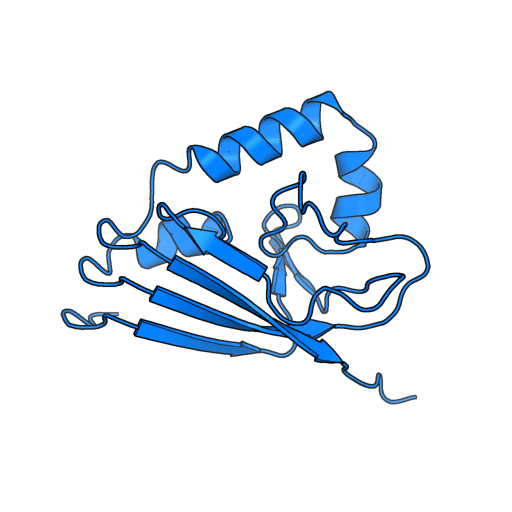1 87 ? 0.477 -2.069 -8.811 1.00 93.69 87 GLU A C 1
ATOM 704 O O . GLU A 1 87 ? 1.376 -2.717 -8.278 1.00 93.69 87 GLU A O 1
ATOM 709 N N . CYS A 1 88 ? 0.032 -2.370 -10.039 1.00 92.81 88 CYS A N 1
ATOM 710 C CA . CYS A 1 88 ? 0.742 -3.325 -10.897 1.00 92.81 88 CYS A CA 1
ATOM 711 C C . CYS A 1 88 ? 1.949 -2.661 -11.570 1.00 92.81 88 CYS A C 1
ATOM 713 O O . CYS A 1 88 ? 1.986 -1.437 -11.726 1.00 92.81 88 CYS A O 1
ATOM 715 N N . ASP A 1 89 ? 2.902 -3.484 -11.987 1.00 91.44 89 ASP A N 1
ATOM 716 C CA . ASP A 1 89 ? 4.129 -3.129 -12.699 1.00 91.44 89 ASP A CA 1
ATOM 717 C C . ASP A 1 89 ? 3.855 -2.238 -13.918 1.00 91.44 89 ASP A C 1
ATOM 719 O O . ASP A 1 89 ? 4.400 -1.140 -14.001 1.00 91.44 89 ASP A O 1
ATOM 723 N N . HIS A 1 90 ? 2.915 -2.621 -14.789 1.00 91.75 90 HIS A N 1
ATOM 724 C CA . HIS A 1 90 ? 2.565 -1.833 -15.970 1.00 91.75 90 HIS A CA 1
ATOM 725 C C . HIS A 1 90 ? 2.103 -0.411 -15.619 1.00 91.75 90 HIS A C 1
ATOM 727 O O . HIS A 1 90 ? 2.541 0.567 -16.225 1.00 91.75 90 HIS A O 1
ATOM 733 N N . CYS A 1 91 ? 1.234 -0.265 -14.613 1.00 93.00 91 CYS A N 1
ATOM 734 C CA . CYS A 1 91 ? 0.777 1.057 -14.196 1.00 93.00 91 CYS A CA 1
ATOM 735 C C . CYS A 1 91 ? 1.886 1.862 -13.520 1.00 93.00 91 CYS A C 1
ATOM 737 O O . CYS A 1 91 ? 1.945 3.071 -13.720 1.00 93.00 91 CYS A O 1
ATOM 739 N N . MET A 1 92 ? 2.757 1.217 -12.744 1.00 91.25 92 MET A N 1
ATOM 740 C CA . MET A 1 92 ? 3.933 1.871 -12.174 1.00 91.25 92 MET A CA 1
ATOM 741 C C . MET A 1 92 ? 4.854 2.381 -13.292 1.00 91.25 92 MET A C 1
ATOM 743 O O . MET A 1 92 ? 5.230 3.546 -13.271 1.00 91.25 92 MET A O 1
ATOM 747 N N . ALA A 1 93 ? 5.153 1.561 -14.301 1.00 90.31 93 ALA A N 1
ATOM 748 C CA . ALA A 1 93 ? 6.041 1.917 -15.406 1.00 90.31 93 ALA A CA 1
ATOM 749 C C . ALA A 1 93 ? 5.486 3.059 -16.274 1.00 90.31 93 ALA A C 1
ATOM 751 O O . ALA A 1 93 ? 6.211 3.993 -16.609 1.00 90.31 93 ALA A O 1
ATOM 752 N N . VAL A 1 94 ? 4.194 3.014 -16.614 1.00 92.06 94 VAL A N 1
ATOM 753 C CA . VAL A 1 94 ? 3.574 3.998 -17.517 1.00 92.06 94 VAL A CA 1
ATOM 754 C C . VAL A 1 94 ? 3.168 5.274 -16.785 1.00 92.06 94 VAL A C 1
ATOM 756 O O . VAL A 1 94 ? 3.451 6.372 -17.257 1.00 92.06 94 VAL A O 1
ATOM 759 N N . MET A 1 95 ? 2.498 5.157 -15.635 1.00 92.62 95 MET A N 1
ATOM 760 C CA . MET A 1 95 ? 1.889 6.316 -14.976 1.00 92.62 95 MET A CA 1
ATOM 761 C C . MET A 1 95 ? 2.888 7.095 -14.123 1.00 92.62 95 MET A C 1
ATOM 763 O O . MET A 1 95 ? 2.746 8.306 -13.995 1.00 92.62 95 MET A O 1
ATOM 767 N N . TYR A 1 96 ? 3.885 6.437 -13.518 1.00 91.56 96 TYR A N 1
ATOM 768 C CA . TYR A 1 96 ? 4.848 7.134 -12.652 1.00 91.56 96 TYR A CA 1
ATOM 769 C C . TYR A 1 96 ? 6.030 7.735 -13.413 1.00 91.56 96 TYR A C 1
ATOM 771 O O . TYR A 1 96 ? 6.845 8.426 -12.801 1.00 91.56 96 TYR A O 1
ATOM 779 N N . ALA A 1 97 ? 6.107 7.517 -14.729 1.00 90.75 97 ALA A N 1
ATOM 780 C CA . ALA A 1 97 ? 6.979 8.292 -15.604 1.00 90.75 97 ALA A CA 1
ATOM 781 C C . ALA A 1 97 ? 6.593 9.786 -15.610 1.00 90.75 97 ALA A C 1
ATOM 783 O O . ALA A 1 97 ? 7.457 10.642 -15.788 1.00 90.75 97 ALA A O 1
ATOM 784 N N . ASP A 1 98 ? 5.315 10.100 -15.368 1.00 95.00 98 ASP A N 1
ATOM 785 C CA . ASP A 1 98 ? 4.851 11.455 -15.079 1.00 95.00 98 ASP A CA 1
ATOM 786 C C . ASP A 1 98 ? 5.005 11.749 -13.577 1.00 95.00 98 ASP A C 1
ATOM 788 O O . ASP A 1 98 ? 4.295 11.206 -12.722 1.00 95.00 98 ASP A O 1
ATOM 792 N N . GLU A 1 99 ? 5.953 12.624 -13.244 1.00 94.62 99 GLU A N 1
ATOM 793 C CA . GLU A 1 99 ? 6.230 13.000 -11.860 1.00 94.62 99 GLU A CA 1
ATOM 794 C C . GLU A 1 99 ? 5.068 13.752 -11.195 1.00 94.62 99 GLU A C 1
ATOM 796 O O . GLU A 1 99 ? 4.801 13.525 -10.012 1.00 94.62 99 GLU A O 1
ATOM 801 N N . GLY A 1 100 ? 4.351 14.599 -11.938 1.00 96.88 100 GLY A N 1
ATOM 802 C CA . GLY A 1 100 ? 3.196 15.327 -11.416 1.00 96.88 100 GLY A CA 1
ATOM 803 C C . GLY A 1 100 ? 2.092 14.358 -11.011 1.00 96.88 100 GLY A C 1
ATOM 804 O O . GLY A 1 100 ? 1.623 14.383 -9.872 1.00 96.88 100 GLY A O 1
ATOM 805 N N . PHE A 1 101 ? 1.768 13.415 -11.901 1.00 96.19 101 PHE A N 1
ATOM 806 C CA . PHE A 1 101 ? 0.817 12.350 -11.596 1.00 96.19 101 PHE A CA 1
ATOM 807 C C . PHE A 1 101 ? 1.253 11.522 -10.382 1.00 96.19 101 PHE A C 1
ATOM 809 O O . PHE A 1 101 ? 0.450 11.251 -9.487 1.00 96.19 101 PHE A O 1
ATOM 816 N N . ARG A 1 102 ? 2.526 11.113 -10.331 1.00 94.94 102 ARG A N 1
ATOM 817 C CA . ARG A 1 102 ? 3.080 10.296 -9.243 1.00 94.94 102 ARG A CA 1
ATOM 818 C C . ARG A 1 102 ? 2.937 10.985 -7.884 1.00 94.94 102 ARG A C 1
ATOM 820 O O . ARG A 1 102 ? 2.488 10.347 -6.929 1.00 94.94 102 ARG A O 1
ATOM 827 N N . LEU A 1 103 ? 3.300 12.264 -7.790 1.00 95.62 103 LEU A N 1
ATOM 828 C CA . LEU A 1 103 ? 3.205 13.046 -6.554 1.00 95.62 103 LEU A CA 1
ATOM 829 C C . LEU A 1 103 ? 1.748 13.221 -6.112 1.00 95.62 103 LEU A C 1
ATOM 831 O O . LEU A 1 103 ? 1.420 12.923 -4.959 1.00 95.62 103 LEU A O 1
ATOM 835 N N . ASP A 1 104 ? 0.866 13.600 -7.038 1.00 95.88 104 ASP A N 1
ATOM 836 C CA . ASP A 1 104 ? -0.568 13.752 -6.775 1.00 95.88 104 ASP A CA 1
ATOM 837 C C . ASP A 1 104 ? -1.203 12.433 -6.319 1.00 95.88 104 ASP A C 1
ATOM 839 O O . ASP A 1 104 ? -2.021 12.395 -5.394 1.00 95.88 104 ASP A O 1
ATOM 843 N N . TRP A 1 105 ? -0.802 11.316 -6.930 1.00 94.88 105 TRP A N 1
ATOM 844 C CA . TRP A 1 105 ? -1.287 9.992 -6.566 1.00 94.88 105 TRP A CA 1
ATOM 845 C C . TRP A 1 105 ? -0.850 9.584 -5.156 1.00 94.88 105 TRP A C 1
ATOM 847 O O . TRP A 1 105 ? -1.667 9.092 -4.371 1.00 94.88 105 TRP A O 1
ATOM 857 N N . VAL A 1 106 ? 0.416 9.813 -4.795 1.00 94.44 106 VAL A N 1
ATOM 858 C CA . VAL A 1 106 ? 0.919 9.568 -3.434 1.00 94.44 106 VAL A CA 1
ATOM 859 C C . VAL A 1 106 ? 0.154 10.407 -2.412 1.00 94.44 106 VAL A C 1
ATOM 861 O O . VAL A 1 106 ? -0.271 9.878 -1.380 1.00 94.44 106 VAL A O 1
ATOM 864 N N . GLU A 1 107 ? -0.077 11.684 -2.703 1.00 95.06 107 GLU A N 1
ATOM 865 C CA . GLU A 1 107 ? -0.801 12.582 -1.806 1.00 95.06 107 GLU A CA 1
ATOM 866 C C . GLU A 1 107 ? -2.268 12.170 -1.641 1.00 95.06 107 GLU A C 1
ATOM 868 O O . GLU A 1 107 ? -2.801 12.130 -0.527 1.00 95.06 107 GLU A O 1
ATOM 873 N N . ARG A 1 108 ? -2.917 11.740 -2.726 1.00 93.00 108 ARG A N 1
ATOM 874 C CA . ARG A 1 108 ? -4.280 11.198 -2.687 1.00 93.00 108 ARG A CA 1
ATOM 875 C C . ARG A 1 108 ? -4.385 9.956 -1.804 1.00 93.00 108 ARG A C 1
ATOM 877 O O . ARG A 1 108 ? -5.375 9.798 -1.089 1.00 93.00 108 ARG A O 1
ATOM 884 N N . LYS A 1 109 ? -3.383 9.074 -1.837 1.00 93.19 109 LYS A N 1
ATOM 885 C CA . LYS A 1 109 ? -3.346 7.873 -0.991 1.00 93.19 109 LYS A CA 1
ATOM 886 C C . LYS A 1 109 ? -3.169 8.208 0.490 1.00 93.19 109 LYS A C 1
ATOM 888 O O . LYS A 1 109 ? -3.794 7.561 1.329 1.00 93.19 109 LYS A O 1
ATOM 893 N N . LYS A 1 110 ? -2.358 9.220 0.817 1.00 92.19 110 LYS A N 1
ATOM 894 C CA . LYS A 1 110 ? -2.178 9.705 2.197 1.00 92.19 110 LYS A CA 1
ATOM 895 C C . LYS A 1 110 ? -3.460 10.326 2.756 1.00 92.19 110 LYS A C 1
ATOM 897 O O . LYS A 1 110 ? -3.818 10.052 3.898 1.00 92.19 110 LYS A O 1
ATOM 902 N N . ASN A 1 111 ? -4.172 11.095 1.932 1.00 90.62 111 ASN A N 1
ATOM 903 C CA . ASN A 1 111 ? -5.356 11.861 2.329 1.00 90.62 111 ASN A CA 1
ATOM 904 C C . ASN A 1 111 ? -6.688 11.193 1.958 1.00 90.62 111 ASN A C 1
ATOM 906 O O . ASN A 1 111 ? -7.700 11.876 1.780 1.00 90.62 111 ASN A O 1
ATOM 910 N N . ALA A 1 112 ? -6.715 9.866 1.807 1.00 84.38 112 ALA A N 1
ATOM 911 C CA . ALA A 1 112 ? -7.939 9.148 1.472 1.00 84.38 112 ALA A CA 1
ATOM 912 C C . ALA A 1 112 ? -9.039 9.425 2.520 1.00 84.38 112 ALA A C 1
ATOM 914 O O . ALA A 1 112 ? -8.959 8.966 3.659 1.00 84.38 112 ALA A O 1
ATOM 915 N N . GLN A 1 113 ? -10.072 10.177 2.122 1.00 77.12 113 GLN A N 1
ATOM 916 C CA . GLN A 1 113 ? -11.131 10.643 3.030 1.00 77.12 113 GLN A CA 1
ATOM 917 C C . GLN A 1 113 ? -12.039 9.511 3.528 1.00 77.12 113 GLN A C 1
ATOM 919 O O . GLN A 1 113 ? -12.547 9.565 4.644 1.00 77.12 113 GLN A O 1
ATOM 924 N N . LEU A 1 114 ? -12.252 8.483 2.702 1.00 88.56 114 LEU A N 1
ATOM 925 C CA . LEU A 1 114 ? -13.096 7.336 3.029 1.00 88.56 114 LEU A CA 1
ATOM 926 C C . LEU A 1 114 ? -12.212 6.154 3.409 1.00 88.56 114 LEU A C 1
ATOM 928 O O . LEU A 1 114 ? -11.605 5.550 2.532 1.00 88.56 114 LEU A O 1
ATOM 932 N N . ARG A 1 115 ? -12.144 5.833 4.700 1.00 90.56 115 ARG A N 1
ATOM 933 C CA . ARG A 1 115 ? -11.419 4.678 5.245 1.00 90.56 115 ARG A CA 1
ATOM 934 C C . ARG A 1 115 ? -12.046 4.229 6.570 1.00 90.56 115 ARG A C 1
ATOM 936 O O . ARG A 1 115 ? -12.734 5.040 7.192 1.00 90.56 115 ARG A O 1
ATOM 943 N N . PRO A 1 116 ? -11.828 2.979 7.020 1.00 93.75 116 PRO A N 1
ATOM 944 C CA . PRO A 1 116 ? -12.294 2.554 8.336 1.00 93.75 116 PRO A CA 1
ATOM 945 C C . PRO A 1 116 ? -11.705 3.454 9.433 1.00 93.75 116 PRO A C 1
ATOM 947 O O . PRO A 1 116 ? -10.491 3.651 9.486 1.00 93.75 116 PRO A O 1
ATOM 950 N N . LEU A 1 117 ? -12.559 4.009 10.299 1.00 92.31 117 LEU A N 1
ATOM 951 C CA . LEU A 1 117 ? -12.165 5.039 11.274 1.00 92.31 117 LEU A CA 1
ATOM 952 C C . LEU A 1 117 ? -11.123 4.547 12.283 1.00 92.31 117 LEU A C 1
ATOM 954 O O . LEU A 1 117 ? -10.216 5.293 12.647 1.00 92.31 117 LEU A O 1
ATOM 958 N N . ALA A 1 118 ? -11.229 3.289 12.714 1.00 95.94 118 ALA A N 1
ATOM 959 C CA . ALA A 1 118 ? -10.282 2.690 13.646 1.00 95.94 118 ALA A CA 1
ATOM 960 C C . ALA A 1 118 ? -9.003 2.163 12.977 1.00 95.94 118 ALA A C 1
ATOM 962 O O . ALA A 1 118 ? -8.143 1.636 13.686 1.00 95.94 118 ALA A O 1
ATOM 963 N N . LEU A 1 119 ? -8.854 2.269 11.649 1.00 96.81 119 LEU A N 1
ATOM 964 C CA . LEU A 1 119 ? -7.718 1.685 10.942 1.00 96.81 119 LEU A CA 1
ATOM 965 C C . LEU A 1 119 ? -6.426 2.388 11.346 1.00 96.81 119 LEU A C 1
ATOM 967 O O . LEU A 1 119 ? -6.208 3.558 11.041 1.00 96.81 119 LEU A O 1
ATOM 971 N N . GLN A 1 120 ? -5.526 1.638 11.973 1.00 96.62 120 GLN A N 1
ATOM 972 C CA . GLN A 1 120 ? -4.224 2.153 12.385 1.00 96.62 120 GLN A CA 1
ATOM 973 C C . GLN A 1 120 ? -3.079 1.542 11.598 1.00 96.62 120 GLN A C 1
ATOM 975 O O . GLN A 1 120 ? -2.053 2.200 11.438 1.00 96.62 120 GLN A O 1
ATOM 980 N N . ARG A 1 121 ? -3.230 0.300 11.121 1.00 97.81 121 ARG A N 1
ATOM 981 C CA . ARG A 1 121 ? -2.108 -0.478 10.594 1.00 97.81 121 ARG A CA 1
ATOM 982 C C . ARG A 1 121 ? -2.476 -1.298 9.365 1.00 97.81 121 ARG A C 1
ATOM 984 O O . ARG A 1 121 ? -3.435 -2.068 9.399 1.00 97.81 121 ARG A O 1
ATOM 991 N N . VAL A 1 122 ? -1.658 -1.197 8.322 1.00 97.62 122 VAL A N 1
ATOM 992 C CA . VAL A 1 122 ? -1.748 -2.040 7.124 1.00 97.62 122 VAL A CA 1
ATOM 993 C C . VAL A 1 122 ? -0.407 -2.717 6.894 1.00 97.62 122 VAL A C 1
ATOM 995 O O . VAL A 1 122 ? 0.632 -2.065 6.880 1.00 97.62 122 VAL A O 1
ATOM 998 N N . GLU A 1 123 ? -0.428 -4.034 6.741 1.00 97.56 123 GLU A N 1
ATOM 999 C CA . GLU A 1 123 ? 0.756 -4.851 6.494 1.00 97.56 123 GLU A CA 1
ATOM 1000 C C . GLU A 1 123 ? 0.641 -5.520 5.129 1.00 97.56 123 GLU A C 1
ATOM 1002 O O . GLU A 1 123 ? -0.359 -6.190 4.866 1.00 97.56 123 GLU A O 1
ATOM 1007 N N . TRP A 1 124 ? 1.677 -5.393 4.306 1.00 96.88 124 TRP A N 1
ATOM 1008 C CA . TRP A 1 124 ? 1.817 -6.129 3.054 1.00 96.88 124 TRP A CA 1
ATOM 1009 C C . TRP A 1 124 ? 2.950 -7.133 3.158 1.00 96.88 124 TRP A C 1
ATOM 1011 O O . TRP A 1 124 ? 4.057 -6.785 3.563 1.00 96.88 124 TRP A O 1
ATOM 1021 N N . ARG A 1 125 ? 2.662 -8.376 2.789 1.00 95.81 125 ARG A N 1
ATOM 1022 C CA . ARG A 1 125 ? 3.617 -9.477 2.692 1.00 95.81 125 ARG A CA 1
ATOM 1023 C C . ARG A 1 125 ? 3.602 -10.011 1.273 1.00 95.81 125 ARG A C 1
ATOM 1025 O O . ARG A 1 125 ? 2.542 -10.054 0.650 1.00 95.81 125 ARG A O 1
ATOM 1032 N N . PHE A 1 126 ? 4.757 -10.460 0.814 1.00 94.06 126 PHE A N 1
ATOM 1033 C CA . PHE A 1 126 ? 4.954 -10.927 -0.548 1.00 94.06 126 PHE A CA 1
ATOM 1034 C C . PHE A 1 126 ? 5.362 -12.395 -0.527 1.00 94.06 126 PHE A C 1
ATOM 1036 O O . PHE A 1 126 ? 6.174 -12.812 0.299 1.00 94.06 126 PHE A O 1
ATOM 1043 N N . VAL A 1 127 ? 4.761 -13.179 -1.413 1.00 93.31 127 VAL A N 1
ATOM 1044 C CA . VAL A 1 127 ? 5.061 -14.594 -1.619 1.00 93.31 127 VAL A CA 1
ATOM 1045 C C . VAL A 1 127 ? 5.389 -14.767 -3.088 1.00 93.31 127 VAL A C 1
ATOM 1047 O O . VAL A 1 127 ? 4.577 -14.416 -3.937 1.00 93.31 127 VAL A O 1
ATOM 1050 N N . TYR A 1 128 ? 6.576 -15.281 -3.390 1.00 91.62 128 TYR A N 1
ATOM 1051 C CA . TYR A 1 128 ? 6.949 -15.555 -4.771 1.00 91.62 128 TYR A CA 1
ATOM 1052 C C . TYR A 1 128 ? 6.013 -16.618 -5.352 1.00 91.62 128 TYR A C 1
ATOM 1054 O O . TYR A 1 128 ? 5.751 -17.633 -4.699 1.00 91.62 128 TYR A O 1
ATOM 1062 N N . VAL A 1 129 ? 5.489 -16.379 -6.552 1.00 87.69 129 VAL A N 1
ATOM 1063 C CA . VAL A 1 129 ? 4.627 -17.331 -7.254 1.00 87.69 129 VAL A CA 1
ATOM 1064 C C . VAL A 1 129 ? 5.327 -17.769 -8.529 1.00 87.69 129 VAL A C 1
ATOM 1066 O O . VAL A 1 129 ? 5.625 -16.953 -9.393 1.00 87.69 129 VAL A O 1
ATOM 1069 N N . GLU A 1 130 ? 5.575 -19.070 -8.651 1.00 77.19 130 GLU A N 1
ATOM 1070 C CA . GLU A 1 130 ? 6.040 -19.648 -9.907 1.00 77.19 130 GLU A CA 1
ATOM 1071 C C . GLU A 1 130 ? 4.908 -19.595 -10.939 1.00 77.19 130 GLU A C 1
ATOM 1073 O O . GLU A 1 130 ? 3.784 -20.048 -10.683 1.00 77.19 130 GLU A O 1
ATOM 1078 N N . VAL A 1 131 ? 5.196 -19.025 -12.108 1.00 63.84 131 VAL A N 1
ATOM 1079 C CA . VAL A 1 131 ? 4.300 -19.112 -13.260 1.00 63.84 131 VAL A CA 1
ATOM 1080 C C . VAL A 1 131 ? 4.441 -20.528 -13.829 1.00 63.84 131 VAL A C 1
ATOM 1082 O O . VAL A 1 131 ? 5.565 -20.930 -14.139 1.00 63.84 131 VAL A O 1
ATOM 1085 N N . PRO A 1 132 ? 3.355 -21.316 -13.943 1.00 56.38 132 PRO A N 1
ATOM 1086 C CA . PRO A 1 132 ? 3.415 -22.580 -14.663 1.00 56.38 132 PRO A CA 1
ATOM 1087 C C . PRO A 1 132 ? 3.842 -22.304 -16.108 1.00 56.38 132 PRO A C 1
ATOM 1089 O O . PRO A 1 132 ? 3.269 -21.416 -16.740 1.00 56.38 132 PRO A O 1
ATOM 1092 N N . ALA A 1 133 ? 4.855 -23.036 -16.576 1.00 44.12 133 ALA A N 1
ATOM 1093 C CA . ALA A 1 133 ? 5.351 -22.978 -17.951 1.00 44.12 133 ALA A CA 1
ATOM 1094 C C . ALA A 1 133 ? 4.262 -23.283 -18.993 1.00 44.12 133 ALA A C 1
ATOM 1096 O O . ALA A 1 133 ? 3.352 -24.090 -18.681 1.00 44.12 133 ALA A O 1
#

Sequence (133 aa):
MRFPELRVLRLSQKSIYCSLCNTCNVPAFKEEPPSLIVYTGGIGLPIHYNRFWAMLEHLHTVRITVGYEKDDDSQINKANENLWCSECDHCMAVMYADEGFRLDWVERKKNAQLRPLALQRVEWRFVYVEVPA

Mean predicted aligned error: 4.37 Å

Organism: NCBI:txid1314785

Foldseek 3Di:
DDPQQAAEAEEEEAWFQALQVRDTDAAAEQDDAPQKDKDFPQFQARLVCLQVCLPNQNHAEYEYEYEYHHDNAHYCPPVNQLSDRRHHRVCCRPQVVDVVSSVVNSVCRVPSPRGRPNYTMYMYGYDYDDDDD

Radius of gyration: 14.61 Å; Cα contacts (8 Å, |Δi|>4): 263; chains: 1; bounding box: 36×38×34 Å

pLDDT: mean 90.47, std 8.75, range [44.12, 98.38]